Protein AF-A0A8H4KVL3-F1 (afdb_monomer)

Mean predicted aligned error: 13.38 Å

Secondary structure (DSSP, 8-state):
--------GGGS--S-HHHHHHHHHHHHTT-HHHHTTTHHHHHHHHH-S--HHHHSHHHHHHHHHHHHHHHHHHHHHHHHHHH-TT-HHHHHHHHHHHHHHHHHHHHHHHHHHHHHHHHHHS--SS-TTTTHHHHHHHHHHHHHHHHTTT-

Radius of gyration: 23.6 Å; Cα contacts (8 Å, |Δi|>4): 75; chains: 1; bounding box: 50×28×73 Å

Sequence (151 aa):
MSSVKIDCSQWTELNDISQYIQDLDSKTHFDQRILEPCRNEICNAIYGTGNPDISGIGVACGYVLEITLSVVLSLEVILLKRSDKNNQWYHVAKTVLGAFFESAAYFTLSLQLATITVLVRKDYGISTADLGAIEAHISQSVAVVSMIPLL

Structure (mmCIF, N/CA/C/O backbone):
data_AF-A0A8H4KVL3-F1
#
_entry.id   AF-A0A8H4KVL3-F1
#
loop_
_atom_site.group_PDB
_atom_site.id
_atom_site.type_symbol
_atom_site.label_atom_id
_atom_site.label_alt_id
_atom_site.label_comp_id
_atom_site.label_asym_id
_atom_site.label_entity_id
_atom_site.label_seq_id
_atom_site.pdbx_PDB_ins_code
_atom_site.Cartn_x
_atom_site.Cartn_y
_atom_site.Cartn_z
_atom_site.occupancy
_atom_site.B_iso_or_equiv
_atom_site.auth_seq_id
_atom_site.auth_comp_id
_atom_site.auth_asym_id
_atom_site.auth_atom_id
_atom_site.pdbx_PDB_model_num
ATOM 1 N N . MET A 1 1 ? -9.320 -12.500 -40.569 1.00 37.47 1 MET A N 1
ATOM 2 C CA . MET A 1 1 ? -8.461 -11.312 -40.390 1.00 37.47 1 MET A CA 1
ATOM 3 C C . MET A 1 1 ? -7.211 -11.769 -39.673 1.00 37.47 1 MET A C 1
ATOM 5 O O . MET A 1 1 ? -7.308 -12.238 -38.547 1.00 37.47 1 MET A O 1
ATOM 9 N N . SER A 1 2 ? -6.079 -11.767 -40.370 1.00 37.97 2 SER A N 1
ATOM 10 C CA . SER A 1 2 ? -4.798 -12.207 -39.823 1.00 37.97 2 SER A CA 1
ATOM 11 C C . SER A 1 2 ? -4.352 -11.203 -38.765 1.00 37.97 2 SER A C 1
ATOM 13 O O . SER A 1 2 ? -4.100 -10.047 -39.093 1.00 37.97 2 SER A O 1
ATOM 15 N N . SER A 1 3 ? -4.321 -11.624 -37.499 1.00 49.22 3 SER A N 1
ATOM 16 C CA . SER A 1 3 ? -3.700 -10.848 -36.426 1.00 49.22 3 SER A CA 1
ATOM 17 C C . SER A 1 3 ? -2.228 -10.674 -36.788 1.00 49.22 3 SER A C 1
ATOM 19 O O . SER A 1 3 ? -1.488 -11.658 -36.858 1.00 49.22 3 SER A O 1
ATOM 21 N N . VAL A 1 4 ? -1.824 -9.446 -37.111 1.00 57.12 4 VAL A N 1
ATOM 22 C CA . VAL A 1 4 ? -0.409 -9.098 -37.223 1.00 57.12 4 VAL A CA 1
ATOM 23 C C . VAL A 1 4 ? 0.164 -9.317 -35.828 1.00 57.12 4 VAL A C 1
ATOM 25 O O . VAL A 1 4 ? -0.125 -8.552 -34.912 1.00 57.12 4 VAL A O 1
ATOM 28 N N . LYS A 1 5 ? 0.908 -10.412 -35.640 1.00 60.22 5 LYS A N 1
ATOM 29 C CA . LYS A 1 5 ? 1.688 -10.623 -34.420 1.00 60.22 5 LYS A CA 1
ATOM 30 C C . LYS A 1 5 ? 2.793 -9.578 -34.416 1.00 60.22 5 LYS A C 1
ATOM 32 O O . LYS A 1 5 ? 3.805 -9.745 -35.089 1.00 60.22 5 LYS A O 1
ATOM 37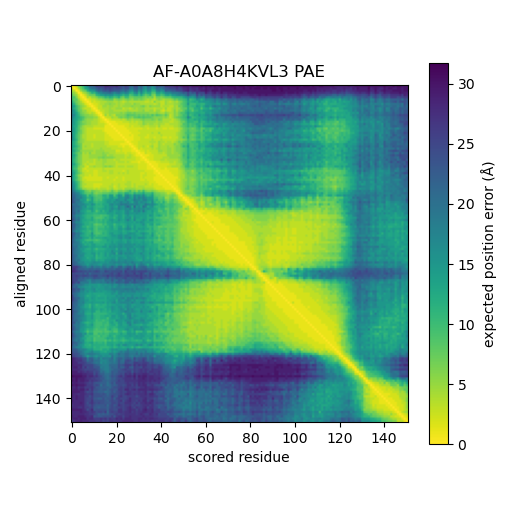 N N . ILE A 1 6 ? 2.544 -8.484 -33.713 1.00 74.44 6 ILE A N 1
ATOM 38 C CA . ILE A 1 6 ? 3.557 -7.482 -33.411 1.00 74.44 6 ILE A CA 1
ATOM 39 C C . ILE A 1 6 ? 4.489 -8.112 -32.376 1.00 74.44 6 ILE A C 1
ATOM 41 O O . ILE A 1 6 ? 4.032 -8.617 -31.351 1.00 74.44 6 ILE A O 1
ATOM 45 N N . ASP A 1 7 ? 5.780 -8.150 -32.688 1.00 80.62 7 ASP A N 1
ATOM 46 C CA . ASP A 1 7 ? 6.806 -8.660 -31.785 1.00 80.62 7 ASP A CA 1
ATOM 47 C C . ASP A 1 7 ? 7.252 -7.543 -30.834 1.00 80.62 7 ASP A C 1
ATOM 49 O O . ASP A 1 7 ? 7.919 -6.591 -31.240 1.00 80.62 7 ASP A O 1
ATOM 53 N N . CYS A 1 8 ? 6.843 -7.658 -29.571 1.00 83.44 8 CYS A N 1
ATOM 54 C CA . CYS A 1 8 ? 7.112 -6.678 -28.521 1.00 83.44 8 CYS A CA 1
ATOM 55 C C . CYS A 1 8 ? 8.393 -6.979 -27.722 1.00 83.44 8 CYS A C 1
ATOM 57 O O . CYS A 1 8 ? 8.728 -6.225 -26.811 1.00 83.44 8 CYS A O 1
ATOM 59 N N . SER A 1 9 ? 9.128 -8.048 -28.061 1.00 82.19 9 SER A N 1
ATOM 60 C CA . SER A 1 9 ? 10.357 -8.459 -27.356 1.00 82.19 9 SER A CA 1
ATOM 61 C C . SER A 1 9 ? 11.467 -7.404 -27.384 1.00 82.19 9 SER A C 1
ATOM 63 O O . SER A 1 9 ? 12.322 -7.370 -26.511 1.00 82.19 9 SER A O 1
ATOM 65 N N . GLN A 1 10 ? 11.431 -6.497 -28.359 1.00 80.00 10 GLN A N 1
ATOM 66 C CA . GLN A 1 10 ? 12.402 -5.410 -28.509 1.00 80.00 10 GLN A CA 1
ATOM 67 C C . GLN A 1 10 ? 12.279 -4.342 -27.410 1.00 80.00 10 GLN A C 1
ATOM 69 O O . GLN A 1 10 ? 13.184 -3.532 -27.243 1.00 80.00 10 GLN A O 1
ATOM 74 N N . TRP A 1 11 ? 11.155 -4.331 -26.690 1.00 81.25 11 TRP A N 1
ATOM 75 C CA . TRP A 1 11 ? 10.782 -3.311 -25.710 1.00 81.25 11 TRP A CA 1
ATOM 76 C C . TRP A 1 11 ? 10.861 -3.819 -24.267 1.00 81.25 11 TRP A C 1
ATOM 78 O O . TRP A 1 11 ? 10.264 -3.229 -23.376 1.00 81.25 11 TRP A O 1
ATOM 88 N N . THR A 1 12 ? 11.537 -4.944 -24.021 1.00 79.00 12 THR A N 1
ATOM 89 C CA . THR A 1 12 ? 11.616 -5.546 -22.679 1.00 79.00 12 THR A CA 1
ATOM 90 C C . THR A 1 12 ? 12.793 -5.043 -21.848 1.00 79.00 12 THR A C 1
ATOM 92 O O . THR A 1 12 ? 12.750 -5.154 -20.625 1.00 79.00 12 THR A O 1
ATOM 95 N N . GLU A 1 13 ? 13.838 -4.502 -22.478 1.00 76.12 13 GLU A N 1
ATOM 96 C CA . GLU A 1 13 ? 15.044 -4.026 -21.794 1.00 76.12 13 GLU A CA 1
ATOM 97 C C . GLU A 1 13 ? 15.136 -2.497 -21.835 1.00 76.12 13 GLU A C 1
ATOM 99 O O . GLU A 1 13 ? 15.137 -1.887 -22.904 1.00 76.12 13 GLU A O 1
ATOM 104 N N . LEU A 1 14 ? 15.240 -1.880 -20.654 1.00 72.56 14 LEU A N 1
ATOM 105 C CA . LEU A 1 14 ? 15.480 -0.448 -20.487 1.00 72.56 14 LEU A CA 1
ATOM 106 C C . LEU A 1 14 ? 16.932 -0.241 -20.031 1.00 72.56 14 LEU A C 1
ATOM 108 O O . LEU A 1 14 ? 17.229 -0.412 -18.851 1.00 72.56 14 LEU A O 1
ATOM 112 N N . ASN A 1 15 ? 17.825 0.115 -20.958 1.00 70.75 15 ASN A N 1
ATOM 113 C CA . ASN A 1 15 ? 19.225 0.432 -20.637 1.00 70.75 15 ASN A CA 1
ATOM 114 C C . ASN A 1 15 ? 19.420 1.934 -20.368 1.00 70.75 15 ASN A C 1
ATOM 116 O O . ASN A 1 15 ? 19.838 2.319 -19.281 1.00 70.75 15 ASN A O 1
ATOM 120 N N . ASP A 1 16 ? 19.080 2.785 -21.339 1.00 78.25 16 ASP A N 1
ATOM 121 C CA . ASP A 1 16 ? 19.098 4.247 -21.218 1.00 78.25 16 ASP A CA 1
ATOM 122 C C . ASP A 1 16 ? 17.731 4.795 -21.636 1.00 78.25 16 ASP A C 1
ATOM 124 O O . ASP A 1 16 ? 17.234 4.475 -22.716 1.00 78.25 16 ASP A O 1
ATOM 128 N N . ILE A 1 17 ? 17.109 5.612 -20.782 1.00 75.38 17 ILE A N 1
ATOM 129 C CA . ILE A 1 17 ? 15.738 6.083 -21.010 1.00 75.38 17 ILE A CA 1
ATOM 130 C C . ILE A 1 17 ? 15.633 7.028 -22.213 1.00 75.38 17 ILE A C 1
ATOM 132 O O . ILE A 1 17 ? 14.630 7.007 -22.924 1.00 75.38 17 ILE A O 1
ATOM 136 N N . SER A 1 18 ? 16.668 7.826 -22.482 1.00 76.25 18 SER A N 1
ATOM 137 C CA . SER A 1 18 ? 16.675 8.773 -23.599 1.00 76.25 18 SER A CA 1
ATOM 138 C C . SER A 1 18 ? 16.794 8.032 -24.926 1.00 76.25 18 SER A C 1
ATOM 140 O O . SER A 1 18 ? 16.050 8.327 -25.861 1.00 76.25 18 SER A O 1
ATOM 142 N N . GLN A 1 19 ? 17.678 7.032 -24.992 1.00 80.69 19 GLN A N 1
ATOM 143 C CA . GLN A 1 19 ? 17.810 6.168 -26.168 1.00 80.69 19 GLN A CA 1
ATOM 144 C C . GLN A 1 19 ? 16.559 5.314 -26.374 1.00 80.69 19 GLN A C 1
ATOM 146 O O . GLN A 1 19 ? 16.057 5.217 -27.488 1.00 80.69 19 GLN A O 1
ATOM 151 N N . TYR A 1 20 ? 15.996 4.771 -25.295 1.00 81.06 20 TYR A N 1
ATOM 152 C CA . TYR A 1 20 ? 14.798 3.944 -25.359 1.00 81.06 20 TYR A CA 1
ATOM 153 C C . TYR A 1 20 ? 13.588 4.704 -25.918 1.00 81.06 20 TYR A C 1
ATOM 155 O O . TYR A 1 20 ? 12.870 4.183 -26.768 1.00 81.06 20 TYR A O 1
ATOM 163 N N . ILE A 1 21 ? 13.368 5.952 -25.489 1.00 83.56 21 ILE A N 1
ATOM 164 C CA . ILE A 1 21 ? 12.271 6.785 -26.006 1.00 83.56 21 ILE A CA 1
ATOM 165 C C . ILE A 1 21 ? 12.513 7.195 -27.466 1.00 83.56 21 ILE A C 1
ATOM 167 O O . ILE A 1 21 ? 11.564 7.206 -28.250 1.00 83.56 21 ILE A O 1
ATOM 171 N N . GLN A 1 22 ? 13.760 7.481 -27.857 1.00 85.00 22 GLN A N 1
ATOM 172 C CA . GLN A 1 22 ? 14.111 7.755 -29.258 1.00 85.00 22 GLN A CA 1
ATOM 173 C C . GLN A 1 22 ? 13.902 6.529 -30.159 1.00 85.00 22 GLN A C 1
ATOM 175 O O . GLN A 1 22 ? 13.372 6.652 -31.265 1.00 85.00 22 GLN A O 1
ATOM 180 N N . ASP A 1 23 ? 14.255 5.337 -29.684 1.00 85.31 23 ASP A N 1
ATOM 181 C CA . ASP A 1 23 ? 14.011 4.084 -30.396 1.00 85.31 23 ASP A CA 1
ATOM 182 C C . ASP A 1 23 ? 12.510 3.801 -30.515 1.00 85.31 23 ASP A C 1
ATOM 184 O O . ASP A 1 23 ? 12.035 3.417 -31.588 1.00 85.31 23 ASP A O 1
ATOM 188 N N . LEU A 1 24 ? 11.743 4.050 -29.448 1.00 85.94 24 LEU A N 1
ATOM 189 C CA . LEU A 1 24 ? 10.288 3.903 -29.449 1.00 85.94 24 LEU A CA 1
ATOM 190 C C . LEU A 1 24 ? 9.636 4.836 -30.478 1.00 85.94 24 LEU A C 1
ATOM 192 O O . LEU A 1 24 ? 8.810 4.380 -31.271 1.00 85.94 24 LEU A O 1
ATOM 196 N N . ASP A 1 25 ? 10.036 6.108 -30.517 1.00 87.25 25 ASP A N 1
ATOM 197 C CA . ASP A 1 25 ? 9.539 7.083 -31.493 1.00 87.25 25 ASP A CA 1
ATOM 198 C C . ASP A 1 25 ? 9.930 6.705 -32.926 1.00 87.25 25 ASP A C 1
ATOM 200 O O . ASP A 1 25 ? 9.085 6.641 -33.816 1.00 87.25 25 ASP A O 1
ATOM 204 N N . SER A 1 26 ? 11.200 6.371 -33.159 1.00 87.50 26 SER A N 1
ATOM 205 C CA . SER A 1 26 ? 11.690 6.065 -34.507 1.00 87.50 26 SER A CA 1
ATOM 206 C C . SER A 1 26 ? 11.049 4.816 -35.120 1.00 87.50 26 SER A C 1
ATOM 208 O O . SER A 1 26 ? 10.872 4.759 -36.337 1.00 87.50 26 SER A O 1
ATOM 210 N N . LYS A 1 27 ? 10.676 3.821 -34.302 1.00 84.81 27 LYS A N 1
ATOM 211 C CA . LYS A 1 27 ? 10.064 2.570 -34.780 1.00 84.81 27 LYS A CA 1
ATOM 212 C C . LYS A 1 27 ? 8.541 2.583 -34.786 1.00 84.81 27 LYS A C 1
ATOM 214 O O . LYS A 1 27 ? 7.940 1.899 -35.612 1.00 84.81 27 LYS A O 1
ATOM 219 N N . THR A 1 28 ? 7.914 3.285 -33.845 1.00 83.56 28 THR A N 1
ATOM 220 C CA . THR A 1 28 ? 6.452 3.241 -33.675 1.00 83.56 28 THR A CA 1
ATOM 221 C C . THR A 1 28 ? 5.765 4.542 -34.066 1.00 83.56 28 THR A C 1
ATOM 223 O O . THR A 1 28 ? 4.555 4.524 -34.277 1.00 83.56 28 THR A O 1
ATOM 226 N N . HIS A 1 29 ? 6.502 5.657 -3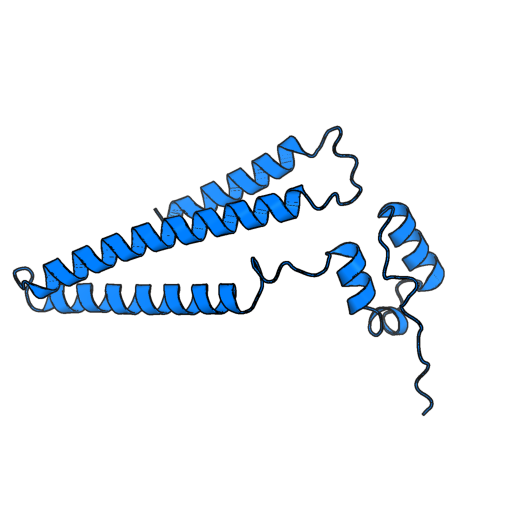4.157 1.00 86.38 29 HIS A N 1
ATOM 227 C CA . HIS A 1 29 ? 5.973 7.022 -34.289 1.00 86.38 29 HIS A CA 1
ATOM 228 C C . HIS A 1 29 ? 4.879 7.348 -33.267 1.00 86.38 29 HIS A C 1
ATOM 230 O O . HIS A 1 29 ? 3.964 8.127 -33.535 1.00 86.38 29 HIS A O 1
ATOM 236 N N . PHE A 1 30 ? 4.932 6.669 -32.120 1.00 84.31 30 PHE A N 1
ATOM 237 C CA . PHE A 1 30 ? 3.881 6.646 -31.117 1.00 84.31 30 PHE A CA 1
ATOM 238 C C . PHE A 1 30 ? 2.472 6.336 -31.671 1.00 84.31 30 PHE A C 1
ATOM 240 O O . PHE A 1 30 ? 1.470 6.794 -31.117 1.00 84.31 30 PHE A O 1
ATOM 247 N N . ASP A 1 31 ? 2.358 5.534 -32.741 1.00 85.88 31 ASP A N 1
ATOM 248 C CA . ASP A 1 31 ? 1.059 5.062 -33.232 1.00 85.88 31 ASP A CA 1
ATOM 249 C C . ASP A 1 31 ? 0.449 4.110 -32.195 1.00 85.88 31 ASP A C 1
ATOM 251 O O . ASP A 1 31 ? 0.986 3.044 -31.870 1.00 85.88 31 ASP A O 1
ATOM 255 N N . GLN A 1 32 ? -0.723 4.494 -31.693 1.00 84.00 32 GLN A N 1
ATOM 256 C CA . GLN A 1 32 ? -1.477 3.746 -30.697 1.00 84.00 32 GLN A CA 1
ATOM 257 C C . GLN A 1 32 ? -1.727 2.290 -31.122 1.00 84.00 32 GLN A C 1
ATOM 259 O O . GLN A 1 32 ? -1.705 1.391 -30.285 1.00 84.00 32 GLN A O 1
ATOM 264 N N . ARG A 1 33 ? -1.884 2.024 -32.424 1.00 83.81 33 ARG A N 1
ATOM 265 C CA . ARG A 1 33 ? -2.132 0.671 -32.951 1.00 83.81 33 ARG A CA 1
ATOM 266 C C . ARG A 1 33 ? -0.954 -0.286 -32.754 1.00 83.81 33 ARG A C 1
ATOM 268 O O . ARG A 1 33 ? -1.158 -1.497 -32.808 1.00 83.81 33 ARG A O 1
ATOM 275 N N . ILE A 1 34 ? 0.252 0.243 -32.536 1.00 79.94 34 ILE A N 1
ATOM 276 C CA . ILE A 1 34 ? 1.481 -0.523 -32.283 1.00 79.94 34 ILE A CA 1
ATOM 277 C C . ILE A 1 34 ? 1.818 -0.520 -30.788 1.00 79.94 34 ILE A C 1
ATOM 279 O O . ILE A 1 34 ? 2.231 -1.544 -30.244 1.00 79.94 34 ILE A O 1
ATOM 283 N N . LEU A 1 35 ? 1.597 0.609 -30.112 1.00 82.81 35 LEU A N 1
ATOM 284 C CA . LEU A 1 35 ? 1.869 0.755 -28.682 1.00 82.81 35 LEU A CA 1
ATOM 285 C C . LEU A 1 35 ? 0.916 -0.058 -27.803 1.00 82.81 35 LEU A C 1
ATOM 287 O O . LEU A 1 35 ? 1.339 -0.620 -26.799 1.00 82.81 35 LEU A O 1
ATOM 291 N N . GLU A 1 36 ? -0.368 -0.115 -28.154 1.00 87.56 36 GLU A N 1
ATOM 292 C CA . GLU A 1 36 ? -1.396 -0.731 -27.311 1.00 87.56 36 GLU A CA 1
ATOM 293 C C . GLU A 1 36 ? -1.201 -2.252 -27.142 1.00 87.56 36 GLU A C 1
ATOM 295 O O . GLU A 1 36 ? -1.277 -2.727 -26.006 1.00 87.56 36 GLU A O 1
ATOM 300 N N . PRO A 1 37 ? -0.830 -3.016 -28.191 1.00 86.88 37 PRO A N 1
ATOM 301 C CA . PRO A 1 37 ? -0.433 -4.419 -28.052 1.00 86.88 37 PRO A CA 1
ATOM 302 C C . PRO A 1 37 ? 0.847 -4.645 -27.234 1.00 86.88 37 PRO A C 1
ATOM 304 O O . PRO A 1 37 ? 0.920 -5.645 -26.529 1.00 86.88 37 PRO A O 1
ATOM 307 N N . CYS A 1 38 ? 1.828 -3.734 -27.302 1.00 85.62 38 CYS A N 1
ATOM 308 C CA . CYS A 1 38 ? 3.119 -3.842 -26.599 1.00 85.62 38 CYS A CA 1
ATOM 309 C C . CYS A 1 38 ? 3.163 -3.096 -25.258 1.00 85.62 38 CYS A C 1
ATOM 311 O O . CYS A 1 38 ? 4.232 -2.890 -24.677 1.00 85.62 38 CYS A O 1
ATOM 313 N N . ARG A 1 39 ? 2.007 -2.638 -24.767 1.00 83.69 39 ARG A N 1
ATOM 314 C CA . ARG A 1 39 ? 1.913 -1.776 -23.588 1.00 83.69 39 ARG A CA 1
ATOM 315 C C . ARG A 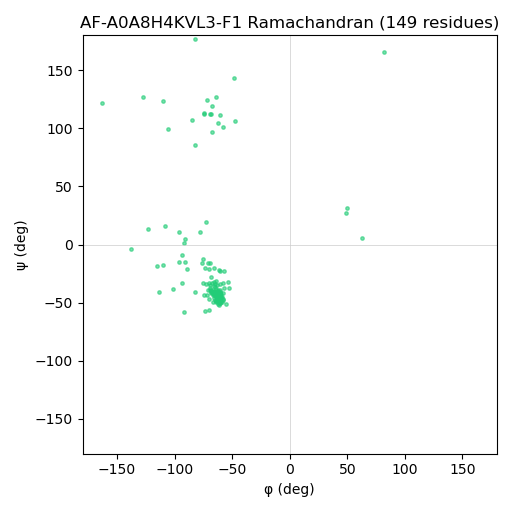1 39 ? 2.535 -2.421 -22.356 1.00 83.69 39 ARG A C 1
ATOM 317 O O . ARG A 1 39 ? 3.195 -1.729 -21.591 1.00 83.69 39 ARG A O 1
ATOM 324 N N . ASN A 1 40 ? 2.314 -3.715 -22.145 1.00 80.56 40 ASN A N 1
ATOM 325 C CA . ASN A 1 40 ? 2.791 -4.394 -20.944 1.00 80.56 40 ASN A CA 1
ATOM 3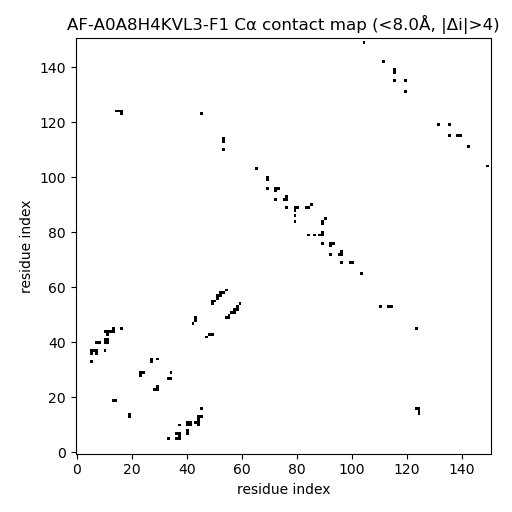26 C C . ASN A 1 40 ? 4.317 -4.469 -20.913 1.00 80.56 40 ASN A C 1
ATOM 328 O O . ASN A 1 40 ? 4.911 -4.186 -19.880 1.00 80.56 40 ASN A O 1
ATOM 332 N N . GLU A 1 41 ? 4.950 -4.800 -22.034 1.00 85.00 41 GLU A N 1
ATOM 333 C CA . GLU A 1 41 ? 6.401 -4.867 -22.189 1.00 85.00 41 GLU A CA 1
ATOM 334 C C . GLU A 1 41 ? 7.019 -3.483 -21.994 1.00 85.00 41 GLU A C 1
ATOM 336 O O . GLU A 1 41 ? 7.886 -3.322 -21.139 1.00 85.00 41 GLU A O 1
ATOM 341 N N . ILE A 1 42 ? 6.484 -2.466 -22.682 1.00 82.00 42 ILE A N 1
ATOM 342 C CA . ILE A 1 42 ? 6.955 -1.080 -22.572 1.00 82.00 42 ILE A CA 1
ATOM 343 C C . ILE A 1 42 ? 6.804 -0.566 -21.135 1.00 82.00 42 ILE A C 1
ATOM 345 O O . ILE A 1 42 ? 7.734 0.014 -20.574 1.00 82.00 42 ILE A O 1
ATOM 349 N N . CYS A 1 43 ? 5.644 -0.786 -20.510 1.00 78.06 43 CYS A N 1
ATOM 350 C CA . CYS A 1 43 ? 5.408 -0.366 -19.134 1.00 78.06 43 CYS A CA 1
ATOM 351 C C . CYS A 1 43 ? 6.284 -1.137 -18.144 1.00 78.06 43 CYS A C 1
ATOM 353 O O . CYS A 1 43 ? 6.779 -0.526 -17.205 1.00 78.06 43 CYS A O 1
ATOM 355 N N . ASN A 1 44 ? 6.510 -2.436 -18.336 1.00 75.69 44 ASN A N 1
ATOM 356 C CA . ASN A 1 44 ? 7.380 -3.218 -17.459 1.00 75.69 44 ASN A CA 1
ATOM 357 C C . ASN A 1 44 ? 8.854 -2.838 -17.627 1.00 75.69 44 ASN A C 1
ATOM 359 O O . ASN A 1 44 ? 9.580 -2.844 -16.640 1.00 75.69 44 ASN A O 1
ATOM 363 N N . ALA A 1 45 ? 9.299 -2.458 -18.824 1.00 76.50 45 ALA A N 1
ATOM 364 C CA . ALA A 1 45 ? 10.646 -1.939 -19.030 1.00 76.50 45 ALA A CA 1
ATOM 365 C C . ALA A 1 45 ? 10.825 -0.581 -18.327 1.00 76.50 45 ALA A C 1
ATOM 367 O O . ALA A 1 45 ? 11.743 -0.414 -17.527 1.00 76.50 45 ALA A O 1
ATOM 368 N N . ILE A 1 46 ? 9.895 0.362 -18.533 1.00 71.56 46 ILE A N 1
ATOM 369 C CA . ILE A 1 46 ? 9.959 1.715 -17.951 1.00 71.56 46 ILE A CA 1
ATOM 370 C C . ILE A 1 46 ? 9.716 1.689 -16.435 1.00 71.56 46 ILE A C 1
ATOM 372 O O . ILE A 1 46 ? 10.541 2.136 -15.639 1.00 71.56 46 ILE A O 1
ATOM 376 N N . TYR A 1 47 ? 8.582 1.144 -16.004 1.00 66.56 47 TYR A N 1
ATOM 377 C CA . TYR A 1 47 ? 8.116 1.179 -14.615 1.00 66.56 47 TYR A CA 1
ATOM 378 C C . TYR A 1 47 ? 8.518 -0.051 -13.804 1.00 66.56 47 TYR A C 1
ATOM 380 O O . TYR A 1 47 ? 8.513 -0.003 -12.575 1.00 66.56 47 TYR A O 1
ATOM 388 N N . GLY A 1 48 ? 9.065 -1.088 -14.440 1.00 64.75 48 GLY A N 1
ATOM 389 C CA . GLY A 1 48 ? 9.444 -2.330 -13.769 1.00 64.75 48 GLY A CA 1
ATOM 390 C C . GLY A 1 48 ? 8.239 -3.242 -13.590 1.00 64.75 48 GLY A C 1
ATOM 391 O O . GLY A 1 48 ? 7.088 -2.816 -13.673 1.00 64.75 48 GLY A O 1
ATOM 392 N N . THR A 1 49 ? 8.498 -4.505 -13.276 1.00 63.31 49 THR A N 1
ATOM 393 C CA . THR A 1 49 ? 7.465 -5.371 -12.711 1.00 63.31 49 THR A CA 1
ATOM 394 C C . THR A 1 49 ? 7.180 -4.866 -11.298 1.00 63.31 49 THR A C 1
ATOM 396 O O . THR A 1 49 ? 8.075 -4.901 -10.451 1.00 63.31 49 THR A O 1
ATOM 399 N N . GLY A 1 50 ? 5.982 -4.325 -11.056 1.00 58.34 50 GLY A N 1
ATOM 400 C CA . GLY A 1 50 ? 5.606 -3.776 -9.750 1.00 58.34 50 GLY A CA 1
ATOM 401 C C . GLY A 1 50 ? 5.929 -4.745 -8.608 1.00 58.34 50 GLY A C 1
ATOM 402 O O . GLY A 1 50 ? 5.813 -5.958 -8.776 1.00 58.34 50 GLY A O 1
ATOM 403 N N . ASN A 1 51 ? 6.362 -4.222 -7.457 1.00 63.53 51 ASN A N 1
ATOM 404 C CA . ASN A 1 51 ? 6.694 -5.068 -6.316 1.00 63.53 51 ASN A CA 1
ATOM 405 C C . ASN A 1 51 ? 5.391 -5.577 -5.665 1.00 63.53 51 ASN A C 1
ATOM 407 O O . ASN A 1 51 ? 4.672 -4.766 -5.071 1.00 63.53 51 ASN A O 1
ATOM 411 N N . PRO A 1 52 ? 5.077 -6.885 -5.736 1.00 61.91 52 PRO A N 1
ATOM 412 C CA . PRO A 1 52 ? 3.851 -7.430 -5.156 1.00 61.91 52 PRO A CA 1
ATOM 413 C C . PRO A 1 52 ? 3.775 -7.237 -3.634 1.00 61.91 52 PRO A C 1
ATOM 415 O O . PRO A 1 52 ? 2.675 -7.198 -3.087 1.00 61.91 52 PRO A O 1
ATOM 418 N N . ASP A 1 53 ? 4.907 -7.040 -2.958 1.00 61.31 53 ASP A N 1
ATOM 419 C CA . ASP A 1 53 ? 4.953 -6.776 -1.519 1.00 61.31 53 ASP A CA 1
ATOM 420 C C . ASP A 1 53 ? 4.538 -5.336 -1.167 1.00 61.31 53 ASP A C 1
ATOM 422 O O . ASP A 1 53 ? 4.228 -5.051 -0.014 1.00 61.31 53 ASP A O 1
ATOM 426 N N . ILE A 1 54 ? 4.513 -4.423 -2.148 1.00 64.50 54 ILE A N 1
ATOM 427 C CA . ILE A 1 54 ? 4.191 -2.997 -1.959 1.00 64.50 54 ILE A CA 1
ATOM 428 C C . ILE A 1 54 ? 2.880 -2.618 -2.652 1.00 64.50 54 ILE A C 1
ATOM 430 O O . ILE A 1 54 ? 2.080 -1.873 -2.097 1.00 64.50 54 ILE A O 1
ATOM 434 N N . SER A 1 55 ? 2.643 -3.123 -3.863 1.00 65.31 55 SER A N 1
ATOM 435 C CA . SER A 1 55 ? 1.463 -2.798 -4.676 1.00 65.31 55 SER A CA 1
ATOM 436 C C . SER A 1 55 ? 0.643 -4.024 -5.078 1.00 65.31 55 SER A C 1
ATOM 438 O O . SER A 1 55 ? -0.221 -3.942 -5.952 1.00 65.31 55 SER A O 1
ATOM 440 N N . GLY A 1 56 ? 0.900 -5.174 -4.454 1.00 69.56 56 GLY A N 1
ATOM 441 C CA . GLY A 1 56 ? 0.156 -6.397 -4.717 1.00 69.56 56 GLY A CA 1
ATOM 442 C C . GLY A 1 56 ? -1.162 -6.495 -3.957 1.00 69.56 56 GLY A C 1
ATOM 443 O O . GLY A 1 56 ? -1.530 -5.667 -3.119 1.00 69.56 56 GLY A O 1
ATOM 444 N N . ILE A 1 57 ? -1.872 -7.586 -4.240 1.00 74.31 57 ILE A N 1
ATOM 445 C CA . ILE A 1 57 ? -3.196 -7.872 -3.680 1.00 74.31 57 ILE A CA 1
ATOM 446 C C . ILE A 1 57 ? -3.195 -7.922 -2.145 1.00 74.31 57 ILE A C 1
ATOM 448 O O . ILE A 1 57 ? -4.168 -7.505 -1.527 1.00 74.31 57 ILE A O 1
ATOM 452 N N . GLY A 1 58 ? -2.097 -8.370 -1.525 1.00 75.50 58 GLY A N 1
ATOM 453 C CA . GLY A 1 58 ? -1.970 -8.434 -0.067 1.00 75.50 58 GLY A CA 1
ATOM 454 C C . GLY A 1 58 ? -2.051 -7.056 0.591 1.00 75.50 58 GLY A C 1
ATOM 455 O O . GLY A 1 58 ? -2.787 -6.885 1.560 1.00 75.50 58 GLY A O 1
ATOM 456 N N . VAL A 1 59 ? -1.374 -6.059 0.017 1.00 77.88 59 VAL A N 1
ATOM 457 C CA . VAL A 1 59 ? -1.411 -4.672 0.504 1.00 77.88 59 VAL A CA 1
ATOM 458 C C . VAL A 1 59 ? -2.792 -4.056 0.285 1.00 77.88 59 VAL A C 1
ATOM 460 O O . VAL A 1 59 ? -3.338 -3.431 1.192 1.00 77.88 59 VAL A O 1
ATOM 463 N N . ALA A 1 60 ? -3.408 -4.297 -0.877 1.00 79.75 60 ALA A N 1
ATOM 464 C CA . ALA A 1 60 ? -4.769 -3.837 -1.158 1.00 79.75 60 ALA A CA 1
ATOM 465 C C . ALA A 1 60 ? -5.793 -4.414 -0.162 1.00 79.75 60 ALA A C 1
ATOM 467 O O . ALA A 1 60 ? -6.615 -3.677 0.384 1.00 79.75 60 ALA A O 1
ATOM 468 N N . CYS A 1 61 ? -5.719 -5.717 0.125 1.00 83.75 61 CYS A N 1
ATOM 469 C CA . CYS A 1 61 ? -6.537 -6.350 1.157 1.00 83.75 61 CYS A CA 1
ATOM 470 C C . CYS A 1 61 ? -6.253 -5.768 2.550 1.00 83.75 61 CYS A C 1
ATOM 472 O O . CYS A 1 61 ? -7.197 -5.549 3.307 1.00 83.75 61 CYS A O 1
ATOM 474 N N . GLY A 1 62 ? -4.986 -5.482 2.867 1.00 83.19 62 GLY A N 1
ATOM 475 C CA . GLY A 1 62 ? -4.577 -4.826 4.110 1.00 83.19 62 GLY A CA 1
ATOM 476 C C . GLY A 1 62 ? -5.282 -3.487 4.319 1.00 83.19 62 GLY A C 1
ATOM 477 O O . GLY A 1 62 ? -5.940 -3.308 5.339 1.00 83.19 62 GLY A O 1
ATOM 478 N N . TYR A 1 63 ? -5.257 -2.602 3.318 1.00 82.75 63 TYR A N 1
ATOM 479 C CA . TYR A 1 63 ? -5.944 -1.308 3.384 1.00 82.75 63 TYR A CA 1
ATOM 480 C C . TYR A 1 63 ? -7.459 -1.432 3.563 1.00 82.75 63 TYR A C 1
ATOM 482 O O . TYR A 1 63 ? -8.057 -0.711 4.360 1.00 82.75 63 TYR A O 1
ATOM 490 N N . VAL A 1 64 ? -8.101 -2.355 2.839 1.00 87.19 64 VAL A N 1
ATOM 491 C CA . VAL A 1 64 ? -9.551 -2.576 2.971 1.00 87.19 64 VAL A CA 1
ATOM 492 C C . VAL A 1 64 ? -9.902 -3.037 4.386 1.00 87.19 64 VAL A C 1
ATOM 494 O O . VAL A 1 64 ? -10.865 -2.539 4.977 1.00 87.19 64 VAL A O 1
ATOM 497 N N . LEU A 1 65 ? -9.122 -3.966 4.944 1.00 87.94 65 LEU A N 1
ATOM 498 C CA . LEU A 1 65 ? -9.316 -4.455 6.308 1.00 87.94 65 LEU A CA 1
ATOM 499 C C . LEU A 1 65 ? -9.059 -3.360 7.342 1.00 87.94 65 LEU A C 1
ATOM 501 O O . LEU A 1 65 ?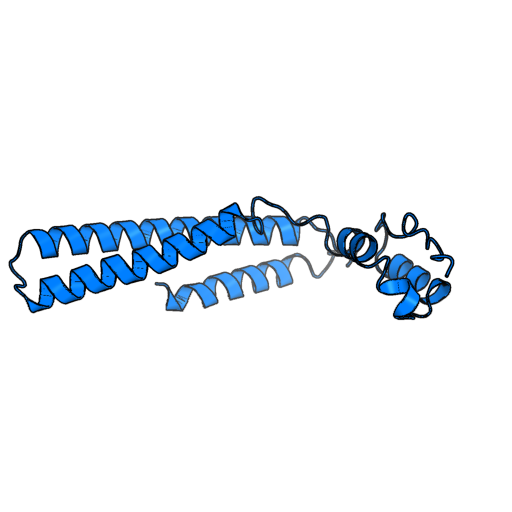 -9.858 -3.208 8.262 1.00 87.94 65 LEU A O 1
ATOM 505 N N . GLU A 1 66 ? -8.000 -2.573 7.170 1.00 87.50 66 GLU A N 1
ATOM 506 C CA . GLU A 1 66 ? -7.657 -1.459 8.053 1.00 87.50 66 GLU A CA 1
ATOM 507 C C . GLU A 1 66 ? -8.791 -0.427 8.117 1.00 87.50 66 GLU A C 1
ATOM 509 O O . GLU A 1 66 ? -9.267 -0.092 9.202 1.00 87.50 66 GLU A O 1
ATOM 514 N N . ILE A 1 67 ? -9.305 0.011 6.964 1.00 88.38 67 ILE A N 1
ATOM 515 C CA . ILE A 1 67 ? -10.425 0.962 6.895 1.00 88.38 67 ILE A CA 1
ATOM 516 C C . ILE A 1 67 ? -11.674 0.369 7.550 1.00 88.38 67 ILE A C 1
ATOM 518 O O . ILE A 1 67 ? -12.337 1.034 8.348 1.00 88.38 67 ILE A O 1
ATOM 522 N N . THR A 1 68 ? -11.994 -0.887 7.233 1.00 90.56 68 THR A N 1
ATOM 523 C CA . THR A 1 68 ? -13.193 -1.550 7.761 1.00 90.56 68 THR A CA 1
ATOM 524 C C . THR A 1 68 ? -13.130 -1.661 9.283 1.00 90.56 68 THR A C 1
ATOM 526 O O . THR A 1 68 ? -14.083 -1.290 9.967 1.00 90.56 68 THR A O 1
ATOM 529 N N . LEU A 1 69 ? -11.997 -2.113 9.827 1.00 90.31 69 LEU A N 1
ATOM 530 C CA . LEU A 1 69 ? -11.788 -2.235 11.270 1.00 90.31 69 LEU A CA 1
ATOM 531 C C . LEU A 1 69 ? -11.781 -0.869 11.961 1.00 90.31 69 LEU A C 1
ATOM 533 O O . LEU A 1 69 ? -12.405 -0.728 13.010 1.00 90.31 69 LEU A O 1
ATOM 537 N N . SER A 1 70 ? -11.161 0.145 11.353 1.00 90.06 70 SER A N 1
ATOM 538 C CA . SER A 1 70 ? -11.159 1.518 11.867 1.00 90.06 70 SER A CA 1
ATOM 539 C C . SER A 1 70 ? -12.580 2.068 12.020 1.00 90.06 70 SER A C 1
ATOM 541 O O . SER A 1 70 ? -12.945 2.584 13.082 1.00 90.06 70 SER A O 1
ATOM 543 N N . VAL A 1 71 ? -13.421 1.894 10.994 1.00 92.56 71 VAL A N 1
ATOM 544 C CA . VAL A 1 71 ? -14.825 2.330 11.014 1.00 92.56 71 VAL A CA 1
ATOM 545 C C . VAL A 1 71 ? -15.624 1.560 12.063 1.00 92.56 71 VAL A C 1
ATOM 547 O O . VAL A 1 71 ? -16.329 2.180 12.860 1.00 92.56 71 VAL A O 1
ATOM 550 N N . VAL A 1 72 ? -15.506 0.230 12.097 1.00 93.19 72 VAL A N 1
ATOM 551 C CA . VAL A 1 72 ? -16.256 -0.618 13.036 1.00 93.19 72 VAL A CA 1
ATOM 552 C C . VAL A 1 72 ? -15.888 -0.298 14.485 1.00 93.19 72 VAL A C 1
ATOM 554 O O . VAL A 1 72 ? -16.778 0.004 15.277 1.00 93.19 72 VAL A O 1
ATOM 557 N N . LEU A 1 73 ? -14.597 -0.271 14.827 1.00 91.44 73 LEU A N 1
ATOM 558 C CA . LEU A 1 73 ? -14.141 0.011 16.192 1.00 91.44 73 LEU A CA 1
ATOM 559 C C . LEU A 1 73 ? -14.502 1.437 16.630 1.00 91.44 73 LEU A C 1
ATOM 561 O O . LEU A 1 73 ? -14.921 1.659 17.769 1.00 91.44 73 LEU A O 1
ATOM 565 N N . SER A 1 74 ? -14.403 2.414 15.724 1.00 91.94 74 SER A N 1
ATOM 566 C CA . SER A 1 74 ? -14.822 3.791 16.009 1.00 91.94 74 SER A CA 1
ATOM 567 C C . SER A 1 74 ? -16.323 3.877 16.291 1.00 91.94 74 SER A C 1
ATOM 569 O O . SER A 1 74 ? -16.737 4.525 17.256 1.00 91.94 74 SER A O 1
ATOM 571 N N . LEU A 1 75 ? -17.149 3.198 15.487 1.00 92.69 75 LEU A N 1
ATOM 572 C CA . LEU A 1 75 ? -18.595 3.128 15.695 1.00 92.69 75 LEU A CA 1
ATOM 573 C C . LEU A 1 75 ? -18.943 2.444 17.018 1.00 92.69 75 LEU A C 1
ATOM 575 O O . LEU A 1 75 ? -19.774 2.968 17.760 1.00 92.69 75 LEU A O 1
ATOM 579 N N . GLU A 1 76 ? -18.291 1.331 17.351 1.00 90.88 76 GLU A N 1
ATOM 580 C CA . GLU A 1 76 ? -18.486 0.639 18.628 1.00 90.88 76 GLU A CA 1
ATOM 581 C C . GLU A 1 76 ? -18.191 1.556 19.817 1.00 90.88 76 GLU A C 1
ATOM 583 O O . GLU A 1 76 ? -19.018 1.682 20.723 1.00 90.88 76 GLU A O 1
ATOM 588 N N . VAL A 1 77 ? -17.066 2.277 19.795 1.00 91.31 77 VAL A N 1
ATOM 589 C CA . VAL A 1 77 ? -16.721 3.236 20.853 1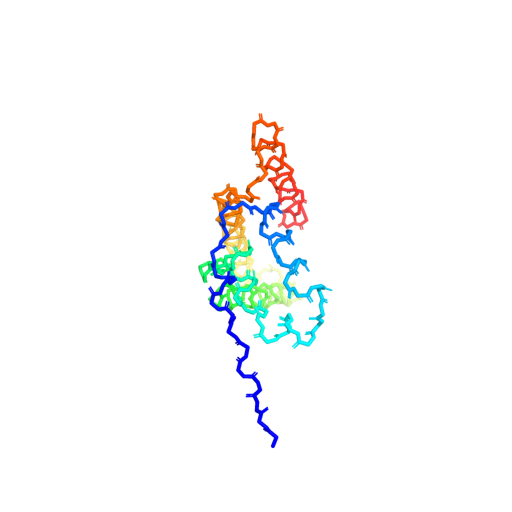.00 91.31 77 VAL A CA 1
ATOM 590 C C . VAL A 1 77 ? -17.759 4.358 20.949 1.00 91.31 77 VAL A C 1
ATOM 592 O O . VAL A 1 77 ? -18.150 4.731 22.058 1.00 91.31 77 VAL A O 1
ATOM 595 N N . ILE A 1 78 ? -18.244 4.889 19.821 1.00 91.62 78 ILE A N 1
ATOM 596 C CA . ILE A 1 78 ? -19.276 5.939 19.796 1.00 91.62 78 ILE A CA 1
ATOM 597 C C . ILE A 1 78 ? -20.600 5.429 20.385 1.00 91.62 78 ILE A C 1
ATOM 599 O O . ILE A 1 78 ? -21.214 6.122 21.203 1.00 91.62 78 ILE A O 1
ATOM 603 N N . LEU A 1 79 ? -21.033 4.225 20.003 1.00 91.44 79 LEU A N 1
ATOM 604 C CA . LEU A 1 79 ? -22.271 3.611 20.489 1.00 91.44 79 LEU A CA 1
ATOM 605 C C . LEU A 1 79 ? -22.192 3.303 21.988 1.00 91.44 79 LEU A C 1
ATOM 607 O O . LEU A 1 79 ? -23.099 3.669 22.739 1.00 91.44 79 LEU A O 1
ATOM 611 N N . LEU A 1 80 ? -21.083 2.718 22.446 1.00 90.19 80 LEU A N 1
ATOM 612 C CA . LEU A 1 80 ? -20.860 2.410 23.860 1.00 90.19 80 LEU A CA 1
ATOM 613 C C . LEU A 1 80 ? -20.790 3.682 24.711 1.00 90.19 80 LEU A C 1
ATOM 615 O O . LEU A 1 80 ? -21.431 3.754 25.758 1.00 90.19 80 LEU A O 1
ATOM 619 N N . LYS A 1 81 ? -20.107 4.726 24.221 1.00 89.19 81 LYS A N 1
ATOM 620 C CA . LYS A 1 81 ? -20.046 6.044 24.876 1.00 89.19 81 LYS A CA 1
ATOM 621 C C . LYS A 1 81 ? -21.423 6.692 25.020 1.00 89.19 81 LYS A C 1
ATOM 623 O O . LYS A 1 81 ? -21.643 7.433 25.978 1.00 89.19 81 LYS A O 1
ATOM 628 N N . ARG A 1 82 ? -22.321 6.471 24.051 1.00 88.56 82 ARG A N 1
ATOM 629 C CA . ARG A 1 82 ? -23.692 7.001 24.070 1.00 88.56 82 ARG A CA 1
ATOM 630 C C . ARG A 1 82 ? -24.587 6.241 25.047 1.00 88.56 82 ARG A C 1
ATOM 632 O O . ARG A 1 82 ? -25.476 6.859 25.621 1.00 88.56 82 ARG A O 1
ATOM 639 N N . SER A 1 83 ? -24.352 4.941 25.222 1.00 85.50 83 SER A N 1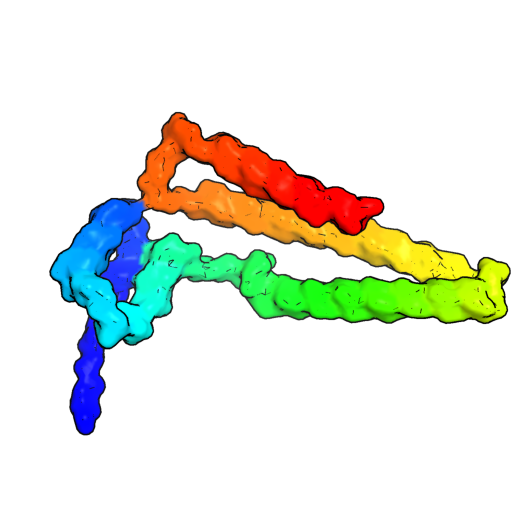
ATOM 640 C CA . SER A 1 83 ? -25.111 4.104 26.151 1.00 85.50 83 SER A CA 1
ATOM 641 C C . SER A 1 83 ? -24.737 4.386 27.604 1.00 85.50 83 SER A C 1
ATOM 643 O O . SER A 1 83 ? -25.608 4.724 28.397 1.00 85.50 83 SER A O 1
ATOM 645 N N . ASP A 1 84 ? -23.457 4.253 27.958 1.00 83.75 84 ASP A N 1
ATOM 646 C CA . ASP A 1 84 ? -22.960 4.537 29.305 1.00 83.75 84 ASP A CA 1
ATOM 647 C C . ASP A 1 84 ? -21.433 4.699 29.281 1.00 83.75 84 ASP A C 1
ATOM 649 O O . ASP A 1 84 ? -20.694 3.794 28.889 1.00 83.75 84 ASP A O 1
ATOM 653 N N . LYS A 1 85 ? -20.945 5.862 29.725 1.00 73.88 85 LYS A N 1
ATOM 654 C CA . LYS A 1 85 ? -19.507 6.169 29.774 1.00 73.88 85 LYS A CA 1
ATOM 655 C C . LYS A 1 85 ? -18.756 5.373 30.842 1.00 73.88 85 LYS A C 1
ATOM 657 O O . LYS A 1 85 ? -17.544 5.243 30.710 1.00 73.88 85 LYS A O 1
ATOM 662 N N . ASN A 1 86 ? -19.447 4.854 31.858 1.00 79.56 86 ASN A N 1
ATOM 663 C CA . ASN A 1 86 ? -18.857 4.002 32.893 1.00 79.56 86 ASN A CA 1
ATOM 664 C C . ASN A 1 86 ? -18.924 2.509 32.541 1.00 79.56 86 ASN A C 1
ATOM 666 O O . ASN A 1 86 ? -18.527 1.665 33.346 1.00 79.56 86 ASN A O 1
ATOM 670 N N . ASN A 1 87 ? -19.400 2.162 31.342 1.00 81.75 87 ASN A N 1
ATOM 671 C CA . ASN A 1 87 ? -19.419 0.783 30.887 1.00 81.75 87 ASN A CA 1
ATOM 672 C C . ASN A 1 87 ? -17.985 0.247 30.742 1.00 81.75 87 ASN A C 1
ATOM 674 O O . ASN A 1 87 ? -17.161 0.812 30.020 1.00 81.75 87 ASN A O 1
ATOM 678 N N . GLN A 1 88 ? -17.699 -0.894 31.371 1.00 89.56 88 GLN A N 1
ATOM 679 C CA . GLN A 1 88 ? -16.427 -1.603 31.226 1.00 89.56 88 GLN A CA 1
ATOM 680 C C . GLN A 1 88 ? -16.081 -1.858 29.748 1.00 89.56 88 GLN A C 1
ATOM 682 O O . GLN A 1 88 ? -14.926 -1.710 29.349 1.00 89.56 88 GLN A O 1
ATOM 687 N N . TRP A 1 89 ? -17.082 -2.156 28.912 1.00 87.19 89 TRP A N 1
ATOM 688 C CA . TRP A 1 89 ? -16.892 -2.371 27.476 1.00 87.19 89 TRP A CA 1
ATOM 689 C C . TRP A 1 89 ? -16.443 -1.119 26.724 1.00 87.19 89 TRP A C 1
ATOM 691 O O . TRP A 1 89 ? -15.664 -1.235 25.785 1.00 87.19 89 TRP A O 1
ATOM 701 N N . TYR A 1 90 ? -16.868 0.077 27.146 1.00 89.88 90 TYR A N 1
ATOM 702 C CA . TYR A 1 90 ? -16.389 1.327 26.549 1.00 89.88 90 TYR A CA 1
ATOM 703 C C . TYR A 1 90 ? -14.883 1.500 26.777 1.00 89.88 90 TYR A C 1
ATOM 705 O O . TYR A 1 90 ? -14.157 1.862 25.852 1.00 89.88 90 TYR A O 1
ATOM 713 N N . HIS A 1 91 ? -14.400 1.198 27.986 1.00 88.50 91 HIS A N 1
ATOM 714 C CA . HIS A 1 91 ? -12.971 1.256 28.291 1.00 88.50 91 HIS A CA 1
ATOM 715 C C . HIS A 1 91 ? -12.173 0.241 27.470 1.00 88.50 91 HIS A C 1
ATOM 717 O O . HIS A 1 91 ? -11.156 0.611 26.889 1.00 88.50 91 HIS A O 1
ATOM 723 N N . VAL A 1 92 ? -12.664 -0.998 27.358 1.00 91.19 92 VAL A N 1
ATOM 724 C CA . VAL A 1 92 ? -12.030 -2.039 26.535 1.00 91.19 92 VAL A CA 1
ATOM 725 C C . VAL A 1 92 ? -11.983 -1.621 25.065 1.00 91.19 92 VAL A C 1
ATOM 727 O O . VAL A 1 92 ? -10.903 -1.594 24.482 1.00 91.19 92 VAL A O 1
ATOM 730 N N . ALA A 1 93 ? -13.115 -1.223 24.480 1.00 90.00 93 ALA A N 1
ATOM 731 C CA . ALA A 1 93 ? -13.190 -0.812 23.078 1.00 90.00 93 ALA A CA 1
ATOM 732 C C . ALA A 1 93 ? -12.295 0.402 22.784 1.00 90.00 93 ALA A C 1
ATOM 734 O O . ALA A 1 93 ? -11.618 0.443 21.761 1.00 90.00 93 ALA A O 1
ATOM 735 N N . LYS A 1 94 ? -12.220 1.369 23.708 1.00 90.94 94 LYS A N 1
ATOM 736 C CA . LYS A 1 94 ? -11.334 2.532 23.577 1.00 90.94 94 LYS A CA 1
ATOM 737 C C . LYS A 1 94 ? -9.854 2.136 23.593 1.00 90.94 94 LYS A C 1
ATOM 739 O O . LYS A 1 94 ? -9.082 2.677 22.806 1.00 90.94 94 LYS A O 1
ATOM 744 N N . THR A 1 95 ? -9.455 1.212 24.467 1.00 92.94 95 THR A N 1
ATOM 745 C CA . THR A 1 95 ? -8.076 0.702 24.508 1.00 92.94 95 THR A CA 1
ATOM 746 C C . THR A 1 95 ? -7.734 -0.084 23.244 1.00 92.94 95 THR A C 1
ATOM 748 O O . THR A 1 95 ? -6.663 0.120 22.679 1.00 92.94 95 THR A O 1
ATOM 751 N N . VAL A 1 96 ? -8.653 -0.929 22.763 1.00 91.25 96 VAL A N 1
ATOM 752 C CA . VAL A 1 96 ? -8.488 -1.677 21.505 1.00 91.25 96 VAL A CA 1
ATOM 753 C C . VAL A 1 96 ? -8.338 -0.726 20.320 1.00 91.25 96 VAL A C 1
ATOM 755 O O . VAL A 1 96 ? -7.423 -0.898 19.522 1.00 91.25 96 VAL A O 1
ATOM 758 N N . LEU A 1 97 ? -9.178 0.309 20.235 1.00 92.06 97 LEU A N 1
ATOM 759 C CA . LEU A 1 97 ? -9.087 1.329 19.192 1.00 92.06 97 LEU A CA 1
ATOM 760 C C . LEU A 1 97 ? -7.730 2.051 19.223 1.00 92.06 97 LEU A C 1
ATOM 762 O O . LEU A 1 97 ? -7.125 2.249 18.175 1.00 92.06 97 LEU A O 1
ATOM 766 N N . GLY A 1 98 ? -7.226 2.397 20.413 1.00 89.44 98 GLY A N 1
ATOM 767 C CA . GLY A 1 98 ? -5.902 3.008 20.569 1.00 89.44 98 GLY A CA 1
ATOM 768 C C . GLY A 1 98 ? -4.769 2.112 20.061 1.00 89.44 98 GLY A C 1
ATOM 769 O O . GLY A 1 98 ? -3.976 2.541 19.228 1.00 89.44 98 GLY A O 1
ATOM 770 N N . ALA A 1 99 ? -4.740 0.847 20.489 1.00 91.69 99 ALA A N 1
ATOM 771 C CA . ALA A 1 99 ? -3.733 -0.119 20.038 1.00 91.69 99 ALA A CA 1
ATOM 772 C C . ALA A 1 99 ? -3.823 -0.405 18.526 1.00 91.69 99 ALA A C 1
ATOM 774 O O . ALA A 1 99 ? -2.804 -0.602 17.858 1.00 91.69 99 ALA A O 1
ATOM 775 N N . PHE A 1 100 ? -5.040 -0.410 17.975 1.00 90.69 100 PHE A N 1
ATOM 776 C CA . PHE A 1 100 ? -5.270 -0.546 16.542 1.00 90.69 100 PHE A CA 1
ATOM 777 C C . PHE A 1 100 ? -4.667 0.630 15.765 1.00 90.69 100 PHE A C 1
ATOM 779 O O . PHE A 1 100 ? -3.929 0.395 14.812 1.00 90.69 100 PHE A O 1
ATOM 786 N N . PHE A 1 101 ? -4.909 1.874 16.192 1.00 87.75 101 PHE A N 1
ATOM 787 C CA . PHE A 1 101 ? -4.333 3.054 15.539 1.00 87.75 101 PHE A CA 1
ATOM 788 C C . PHE A 1 101 ? -2.805 3.084 15.611 1.00 87.75 101 PHE A C 1
ATOM 790 O O . PHE A 1 101 ? -2.162 3.386 14.609 1.00 87.75 101 PHE A O 1
ATOM 797 N N . GLU A 1 102 ? -2.209 2.717 16.749 1.00 85.56 102 GLU A N 1
ATOM 798 C CA . GLU A 1 102 ? -0.749 2.593 16.847 1.00 85.56 102 GLU A CA 1
ATOM 799 C C . GLU A 1 102 ? -0.212 1.560 15.846 1.00 85.56 102 GLU A C 1
ATOM 801 O O . GLU A 1 102 ? 0.744 1.826 15.119 1.00 85.56 102 GLU A O 1
ATOM 806 N N . SER A 1 103 ? -0.867 0.401 15.745 1.00 85.12 103 SER A N 1
ATOM 807 C CA . SER A 1 103 ? -0.487 -0.656 14.801 1.00 85.12 103 SER A CA 1
ATOM 808 C C . SER A 1 103 ? -0.643 -0.217 13.339 1.00 85.12 103 SER A C 1
ATOM 810 O O . SER A 1 103 ? 0.234 -0.483 12.517 1.00 85.12 103 SER A O 1
ATOM 812 N N . ALA A 1 104 ? -1.730 0.488 13.020 1.00 85.31 104 ALA A N 1
ATOM 813 C CA . ALA A 1 104 ? -2.000 1.051 11.698 1.00 85.31 104 ALA A CA 1
ATOM 814 C C . ALA A 1 104 ? -0.948 2.096 11.292 1.00 85.31 104 ALA A C 1
ATOM 816 O O . ALA A 1 104 ? -0.455 2.088 10.160 1.00 85.31 104 ALA A O 1
ATOM 817 N N . ALA A 1 105 ? -0.520 2.940 12.236 1.00 83.06 105 ALA A N 1
ATOM 818 C CA . ALA A 1 105 ? 0.558 3.894 12.014 1.00 83.06 105 ALA A CA 1
ATOM 819 C C . ALA A 1 105 ? 1.886 3.182 11.701 1.00 83.06 105 ALA A C 1
ATOM 821 O O . ALA A 1 105 ? 2.547 3.524 10.717 1.00 83.06 105 ALA A O 1
ATOM 822 N N . TYR A 1 106 ? 2.255 2.149 12.470 1.00 82.44 106 TYR A N 1
ATOM 823 C CA . TYR A 1 106 ? 3.452 1.343 12.190 1.00 82.44 106 TYR A CA 1
ATOM 824 C C . TYR A 1 106 ? 3.395 0.655 10.823 1.00 82.44 106 TYR A C 1
ATOM 826 O O . TYR A 1 106 ? 4.390 0.653 10.090 1.00 82.44 106 TYR A O 1
ATOM 834 N N . PHE A 1 107 ? 2.243 0.087 10.466 1.00 81.00 107 PHE A N 1
ATOM 835 C CA . PHE A 1 107 ? 2.032 -0.543 9.166 1.00 81.00 107 PHE A CA 1
ATOM 836 C C . PHE A 1 107 ? 2.211 0.464 8.021 1.00 81.00 107 PHE A C 1
ATOM 838 O O . PHE A 1 107 ? 3.013 0.233 7.112 1.00 81.00 107 PHE A O 1
ATOM 845 N N . THR A 1 108 ? 1.553 1.621 8.114 1.00 80.50 108 THR A N 1
ATOM 846 C CA . THR A 1 108 ? 1.613 2.671 7.089 1.00 80.50 108 THR A CA 1
ATOM 847 C C . THR A 1 108 ? 3.027 3.231 6.926 1.00 80.50 108 THR A C 1
ATOM 849 O O . THR A 1 108 ? 3.510 3.363 5.801 1.00 80.50 108 THR A O 1
ATOM 852 N N . LEU A 1 109 ? 3.733 3.500 8.031 1.00 79.50 109 LEU A N 1
ATOM 853 C CA . LEU A 1 109 ? 5.129 3.953 7.996 1.00 79.50 109 LEU A CA 1
ATOM 854 C C . LEU A 1 109 ? 6.047 2.927 7.324 1.00 79.50 109 LEU A C 1
ATOM 856 O O . LEU A 1 109 ? 6.880 3.289 6.493 1.00 79.50 109 LEU A O 1
ATOM 860 N N . SER A 1 110 ? 5.879 1.644 7.649 1.00 78.50 110 SER A N 1
ATOM 861 C CA . SER A 1 110 ? 6.687 0.568 7.067 1.00 78.50 110 SER A CA 1
ATOM 862 C C . SER A 1 110 ? 6.476 0.466 5.555 1.00 78.50 110 SER A C 1
ATOM 864 O O . SER A 1 110 ? 7.440 0.358 4.797 1.00 78.50 110 SER A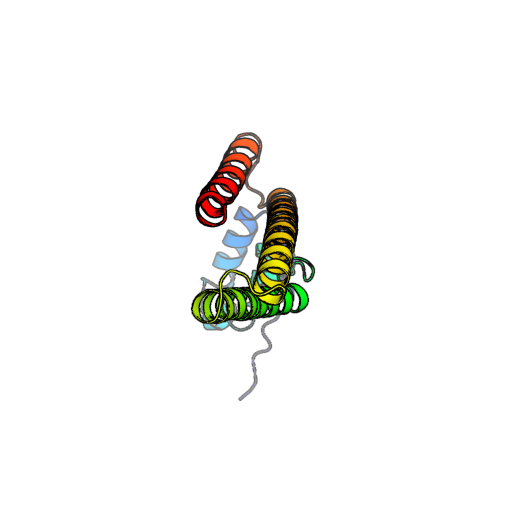 O 1
ATOM 866 N N . LEU A 1 111 ? 5.224 0.564 5.102 1.00 76.31 111 LEU A N 1
ATOM 867 C CA . LEU A 1 111 ? 4.879 0.509 3.685 1.00 76.31 111 LEU A CA 1
ATOM 868 C C . LEU A 1 111 ? 5.387 1.738 2.916 1.00 76.31 111 LEU A C 1
ATOM 870 O O . LEU A 1 111 ? 5.897 1.601 1.802 1.00 76.31 111 LEU A O 1
ATOM 874 N N . GLN A 1 112 ? 5.318 2.931 3.511 1.00 75.88 112 GLN A N 1
ATOM 875 C CA . GLN A 1 112 ? 5.897 4.141 2.922 1.00 75.88 112 GLN A CA 1
ATOM 876 C C . GLN A 1 112 ? 7.416 4.017 2.761 1.00 75.88 112 GLN A C 1
ATOM 878 O O . GLN A 1 112 ? 7.938 4.292 1.681 1.00 75.88 112 GLN A O 1
ATOM 883 N N . LEU A 1 113 ? 8.127 3.545 3.790 1.00 73.31 113 LEU A N 1
ATOM 884 C CA . LEU A 1 113 ? 9.575 3.321 3.719 1.00 73.31 113 LEU A CA 1
ATOM 885 C C . LEU A 1 113 ? 9.944 2.279 2.656 1.00 73.31 113 LEU A C 1
ATOM 887 O O . LEU A 1 113 ? 10.896 2.486 1.897 1.00 73.31 113 LEU A O 1
ATOM 891 N N . ALA A 1 114 ? 9.179 1.190 2.557 1.00 70.19 114 ALA A N 1
ATOM 892 C CA . ALA A 1 114 ? 9.360 0.185 1.513 1.00 70.19 114 ALA A CA 1
ATOM 893 C C . ALA A 1 114 ? 9.154 0.786 0.111 1.00 70.19 114 ALA A C 1
ATOM 895 O O . ALA A 1 114 ? 9.972 0.566 -0.783 1.00 70.19 114 ALA A O 1
ATOM 896 N N . THR A 1 115 ? 8.113 1.606 -0.060 1.00 70.50 115 THR A N 1
ATOM 897 C CA . THR A 1 115 ? 7.798 2.290 -1.325 1.00 70.50 115 THR A CA 1
ATOM 898 C C . THR A 1 115 ? 8.911 3.248 -1.736 1.00 70.50 115 THR A C 1
ATOM 900 O O . THR A 1 115 ? 9.401 3.162 -2.859 1.00 70.50 115 THR A O 1
ATOM 903 N N . ILE A 1 116 ? 9.369 4.109 -0.821 1.00 68.25 116 ILE A N 1
ATOM 904 C CA . ILE A 1 116 ? 10.480 5.039 -1.069 1.00 68.25 116 ILE A CA 1
ATOM 905 C C . ILE A 1 116 ? 11.742 4.260 -1.441 1.00 68.25 116 ILE A C 1
ATOM 907 O O . ILE A 1 116 ? 12.400 4.595 -2.418 1.00 68.25 116 ILE A O 1
ATOM 911 N N . THR A 1 117 ? 12.060 3.184 -0.719 1.00 66.62 117 THR A N 1
ATOM 912 C CA . THR A 1 117 ? 13.251 2.369 -1.003 1.00 66.62 117 THR A CA 1
ATOM 913 C C . THR A 1 117 ? 13.207 1.762 -2.405 1.00 66.62 117 THR A C 1
ATOM 915 O O . THR A 1 117 ? 14.225 1.739 -3.095 1.00 66.62 117 THR A O 1
ATOM 918 N N . VAL A 1 118 ? 12.041 1.284 -2.850 1.00 63.53 118 VAL A N 1
ATOM 919 C CA . VAL A 1 118 ? 11.876 0.739 -4.204 1.00 63.53 118 VAL A CA 1
ATOM 920 C C . VAL A 1 118 ? 11.935 1.831 -5.270 1.00 63.53 118 VAL A C 1
ATOM 922 O O . VAL A 1 118 ? 12.560 1.613 -6.304 1.00 63.53 118 VAL A O 1
ATOM 925 N N . LEU A 1 119 ? 11.357 3.006 -5.015 1.00 63.16 119 LEU A N 1
ATOM 926 C CA . LEU A 1 119 ? 11.429 4.141 -5.939 1.00 63.16 119 LEU A CA 1
ATOM 927 C C . LEU A 1 119 ? 12.854 4.690 -6.075 1.00 63.16 119 LEU A C 1
ATOM 929 O O . LEU A 1 119 ? 13.284 4.962 -7.187 1.00 63.16 119 LEU A O 1
ATOM 933 N N . VAL A 1 120 ? 13.601 4.793 -4.972 1.00 61.41 120 VAL A N 1
ATOM 934 C CA . VAL A 1 120 ? 14.990 5.286 -4.958 1.00 61.41 120 VAL A CA 1
ATOM 935 C C . VAL A 1 120 ? 15.964 4.268 -5.561 1.00 61.41 120 VAL A C 1
ATOM 937 O O . VAL A 1 120 ? 16.933 4.663 -6.195 1.00 61.41 120 VAL A O 1
ATOM 940 N N . ARG A 1 121 ? 15.729 2.957 -5.396 1.00 53.56 121 ARG A N 1
ATOM 941 C CA . ARG A 1 121 ? 16.563 1.916 -6.033 1.00 53.56 121 ARG A CA 1
ATOM 942 C C . ARG A 1 121 ? 16.324 1.771 -7.531 1.00 53.56 121 ARG A C 1
ATOM 944 O O . ARG A 1 121 ? 17.153 1.176 -8.214 1.00 53.56 121 ARG A O 1
ATOM 951 N N . LYS A 1 122 ? 15.186 2.238 -8.035 1.00 53.53 122 LYS A N 1
ATOM 952 C CA . LYS A 1 122 ? 14.892 2.211 -9.460 1.00 53.53 122 LYS A CA 1
ATOM 953 C C . LYS A 1 122 ? 15.564 3.425 -10.102 1.00 53.53 122 LYS A C 1
ATOM 955 O O . LYS A 1 122 ? 14.947 4.474 -10.245 1.00 53.53 122 LYS A O 1
ATOM 960 N N . ASP A 1 123 ? 16.838 3.279 -10.458 1.00 47.28 123 ASP A N 1
ATOM 961 C CA . ASP A 1 123 ? 17.576 4.277 -11.237 1.00 47.28 123 ASP A CA 1
ATOM 962 C C . ASP A 1 123 ? 16.852 4.507 -12.574 1.00 47.28 123 ASP A C 1
ATOM 964 O O . ASP A 1 123 ? 16.967 3.721 -13.511 1.00 47.28 123 ASP A O 1
ATOM 968 N N . TYR A 1 124 ? 16.084 5.592 -12.683 1.00 49.5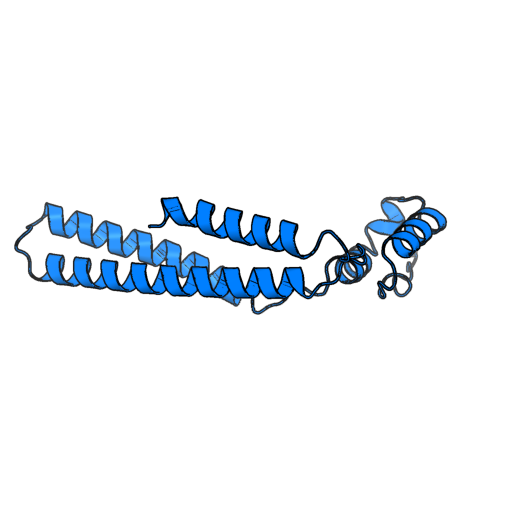9 124 TYR A N 1
ATOM 969 C CA . TYR A 1 124 ? 15.374 5.985 -13.908 1.00 49.59 124 TYR A CA 1
ATOM 970 C C . TYR A 1 124 ? 16.310 6.525 -15.012 1.00 49.59 124 TYR A C 1
ATOM 972 O O . TYR A 1 124 ? 15.863 7.243 -15.903 1.00 49.59 124 TYR A O 1
ATOM 980 N N . GLY A 1 125 ? 17.618 6.245 -14.961 1.00 42.50 125 GLY A N 1
ATOM 981 C CA . GLY A 1 125 ? 18.595 6.763 -15.929 1.00 42.50 125 GLY A CA 1
ATOM 982 C C . GLY A 1 125 ? 18.733 8.295 -15.939 1.00 42.50 125 GLY A C 1
ATOM 983 O O . GLY A 1 125 ? 19.464 8.844 -16.758 1.00 42.50 125 GLY A O 1
ATOM 984 N N . ILE A 1 126 ? 18.065 9.004 -15.025 1.00 40.72 126 ILE A N 1
ATOM 985 C CA . ILE A 1 126 ? 18.351 10.404 -14.725 1.00 40.72 126 ILE A CA 1
ATOM 986 C C . ILE A 1 126 ? 19.638 10.383 -13.915 1.00 40.72 126 ILE A C 1
ATOM 988 O O . ILE A 1 126 ? 19.649 9.849 -12.811 1.00 40.72 126 ILE A O 1
ATOM 992 N N . SER A 1 127 ? 20.729 10.914 -14.472 1.00 36.56 127 SER A N 1
ATOM 993 C CA . SER A 1 127 ? 21.994 11.074 -13.753 1.00 36.56 127 SER A CA 1
ATOM 994 C C . SER A 1 127 ? 21.731 11.707 -12.382 1.00 36.56 127 SER A C 1
ATOM 996 O O . SER A 1 127 ? 21.422 12.893 -12.265 1.00 36.56 127 SER A O 1
ATOM 998 N N . THR A 1 128 ? 21.829 10.890 -11.334 1.00 38.69 128 THR A N 1
ATOM 999 C CA . THR A 1 128 ? 21.557 11.240 -9.934 1.00 38.69 128 THR A CA 1
ATOM 1000 C C . THR A 1 128 ? 22.695 12.031 -9.297 1.00 38.69 128 THR A C 1
ATOM 1002 O O . THR A 1 128 ? 22.663 12.272 -8.092 1.00 38.69 128 THR A O 1
ATOM 1005 N N . ALA A 1 129 ? 23.663 12.497 -10.096 1.00 43.22 129 ALA A N 1
ATOM 1006 C CA . ALA A 1 129 ? 24.762 13.333 -9.631 1.00 43.22 129 ALA A CA 1
ATOM 1007 C C . ALA A 1 129 ? 24.283 14.627 -8.940 1.00 43.22 129 ALA A C 1
ATOM 1009 O O . ALA A 1 129 ? 25.024 15.145 -8.114 1.00 43.22 129 ALA A O 1
ATOM 1010 N N . ASP A 1 130 ? 23.055 15.099 -9.217 1.00 42.47 130 ASP A N 1
ATOM 1011 C CA . ASP A 1 130 ? 22.499 16.318 -8.596 1.00 42.47 130 ASP A CA 1
ATOM 1012 C C . ASP A 1 130 ? 21.013 16.242 -8.158 1.00 42.47 130 ASP A C 1
ATOM 1014 O O . ASP A 1 130 ? 20.505 17.182 -7.550 1.00 42.47 130 ASP A O 1
ATOM 1018 N N . LEU A 1 131 ? 20.289 15.141 -8.421 1.00 42.59 131 LEU A N 1
ATOM 1019 C CA . LEU A 1 131 ? 18.833 15.037 -8.153 1.00 42.59 131 LEU A CA 1
ATOM 1020 C C . LEU A 1 131 ? 18.439 13.987 -7.092 1.00 42.59 131 LEU A C 1
ATOM 1022 O O . LEU A 1 131 ? 17.370 14.093 -6.490 1.00 42.59 131 LEU A O 1
ATOM 1026 N N . GLY A 1 132 ? 19.315 13.024 -6.777 1.00 45.62 132 GLY A N 1
ATOM 1027 C CA . GLY A 1 132 ? 18.965 11.860 -5.946 1.00 45.62 132 GLY A CA 1
ATOM 1028 C C . GLY A 1 132 ? 18.658 12.162 -4.472 1.00 45.62 132 GLY A C 1
ATOM 1029 O O . GLY A 1 132 ? 17.876 11.450 -3.846 1.00 45.62 132 GLY A O 1
ATOM 1030 N N . ALA A 1 133 ? 19.228 13.227 -3.903 1.00 50.56 133 ALA A N 1
ATOM 1031 C CA . ALA A 1 133 ? 18.964 13.601 -2.512 1.00 50.56 133 ALA A CA 1
ATOM 1032 C C . ALA A 1 133 ? 17.663 14.405 -2.369 1.00 50.56 133 ALA A C 1
ATOM 1034 O O . ALA A 1 133 ? 16.885 14.181 -1.445 1.00 50.56 133 ALA A O 1
ATOM 1035 N N . ILE A 1 134 ? 17.406 15.333 -3.292 1.00 49.78 134 ILE A N 1
ATOM 1036 C CA . ILE A 1 134 ? 16.314 16.303 -3.167 1.00 49.78 134 ILE A CA 1
ATOM 1037 C C . ILE A 1 134 ? 14.963 15.633 -3.426 1.00 49.78 134 ILE A C 1
ATOM 1039 O O . ILE A 1 134 ? 14.039 15.835 -2.645 1.00 49.78 134 ILE A O 1
ATOM 1043 N N . GLU A 1 135 ? 14.840 14.777 -4.442 1.00 50.28 135 GLU A N 1
ATOM 1044 C CA . GLU A 1 135 ? 13.582 14.063 -4.715 1.00 50.28 135 GLU A CA 1
ATOM 1045 C C . GLU A 1 135 ? 13.261 13.008 -3.651 1.00 50.28 135 GLU A C 1
ATOM 1047 O O . GLU A 1 135 ? 12.101 12.871 -3.258 1.00 50.28 135 GLU A O 1
ATOM 1052 N N . ALA A 1 136 ? 14.277 12.342 -3.091 1.00 51.03 136 ALA A N 1
ATOM 1053 C CA . ALA A 1 136 ? 14.103 11.471 -1.930 1.00 51.03 136 ALA A CA 1
ATOM 1054 C C . ALA A 1 136 ? 13.628 12.265 -0.699 1.00 51.03 136 ALA A C 1
ATOM 1056 O O . ALA A 1 136 ? 12.686 11.850 -0.022 1.00 51.03 136 ALA A O 1
ATOM 1057 N N . HIS A 1 137 ? 14.203 13.447 -0.453 1.00 49.69 137 HIS A N 1
ATOM 1058 C CA . HIS A 1 137 ? 13.763 14.347 0.613 1.00 49.69 137 HIS A CA 1
ATOM 1059 C C . HIS A 1 137 ? 12.359 14.909 0.377 1.00 49.69 137 HIS A C 1
ATOM 1061 O O . HIS A 1 137 ? 11.609 15.055 1.341 1.00 49.69 137 HIS A O 1
ATOM 1067 N N . ILE A 1 138 ? 11.966 15.188 -0.868 1.00 55.53 138 ILE A N 1
ATOM 1068 C CA . ILE A 1 138 ? 10.614 15.643 -1.213 1.00 55.53 138 ILE A CA 1
ATOM 1069 C C . ILE A 1 138 ? 9.617 14.501 -1.025 1.00 55.53 138 ILE A C 1
ATOM 1071 O O . ILE A 1 138 ? 8.606 14.701 -0.362 1.00 55.53 138 ILE A O 1
ATOM 1075 N N . SER A 1 139 ? 9.909 13.293 -1.514 1.00 53.75 139 SER A N 1
ATOM 1076 C CA . SER A 1 139 ? 9.049 12.121 -1.305 1.00 53.75 139 SER A CA 1
ATOM 1077 C C . SER A 1 139 ? 8.891 11.797 0.181 1.00 53.75 139 SER A C 1
ATOM 1079 O O . SER A 1 139 ? 7.789 11.486 0.629 1.00 53.75 139 SER A O 1
ATOM 1081 N N . GLN A 1 140 ? 9.969 11.904 0.960 1.00 54.16 140 GLN A N 1
ATOM 1082 C CA . GLN A 1 140 ? 9.936 11.715 2.407 1.00 54.16 140 GLN A CA 1
ATOM 1083 C C . GLN A 1 140 ? 9.147 12.834 3.102 1.00 54.16 140 GLN A C 1
ATOM 1085 O O . GLN A 1 140 ? 8.352 12.563 3.996 1.00 54.16 140 GLN A O 1
ATOM 1090 N N . SER A 1 141 ? 9.316 14.086 2.670 1.00 55.38 141 SER A N 1
ATOM 1091 C CA . SER A 1 141 ? 8.604 15.242 3.228 1.00 55.38 141 SER A CA 1
ATOM 1092 C C . SER A 1 141 ? 7.110 15.199 2.909 1.00 55.38 141 SER A C 1
ATOM 1094 O O . SER A 1 141 ? 6.297 15.461 3.786 1.00 55.38 141 SER A O 1
ATOM 1096 N N . VAL A 1 142 ? 6.727 14.807 1.691 1.00 57.88 142 VAL A N 1
ATOM 1097 C CA . VAL A 1 142 ? 5.326 14.604 1.292 1.00 57.88 142 VAL A CA 1
ATOM 1098 C C . VAL A 1 142 ? 4.713 13.443 2.072 1.00 57.88 142 VAL A C 1
ATOM 1100 O O . VAL A 1 142 ? 3.600 13.589 2.569 1.00 57.88 142 VAL A O 1
ATOM 1103 N N . ALA A 1 143 ? 5.445 12.340 2.267 1.00 57.97 143 ALA A N 1
ATOM 1104 C CA . ALA A 1 143 ? 4.998 11.227 3.104 1.00 57.97 143 ALA A CA 1
ATOM 1105 C C . ALA A 1 143 ? 4.743 11.676 4.556 1.00 57.97 143 ALA A C 1
ATOM 1107 O O . ALA A 1 143 ? 3.655 11.452 5.084 1.00 57.97 143 ALA A O 1
ATOM 1108 N N . VAL A 1 144 ? 5.680 12.409 5.167 1.00 57.00 144 VAL A N 1
ATOM 1109 C CA . VAL A 1 144 ? 5.531 12.949 6.531 1.00 57.00 144 VAL A CA 1
ATOM 1110 C C . VAL A 1 144 ? 4.375 13.949 6.622 1.00 57.00 144 VAL A C 1
ATOM 1112 O O . VAL A 1 144 ? 3.556 13.852 7.530 1.00 57.00 144 VAL A O 1
ATOM 1115 N N . VAL A 1 145 ? 4.249 14.875 5.668 1.00 58.34 145 VAL A N 1
ATOM 1116 C CA . VAL A 1 145 ? 3.158 15.865 5.637 1.00 58.34 145 VAL A CA 1
ATOM 1117 C C . VAL A 1 145 ? 1.798 15.194 5.428 1.00 58.34 145 VAL A C 1
ATOM 1119 O O . VAL A 1 145 ? 0.820 15.595 6.053 1.00 58.34 145 VAL A O 1
ATOM 1122 N N . SER A 1 146 ? 1.730 14.134 4.619 1.00 52.09 146 SER A N 1
ATOM 1123 C CA . SER A 1 146 ? 0.509 13.342 4.415 1.00 52.09 146 SER A CA 1
ATOM 1124 C C . SER A 1 146 ? 0.107 12.495 5.627 1.00 52.09 146 SER A C 1
ATOM 1126 O O . SER A 1 146 ? -1.038 12.062 5.705 1.00 52.09 146 SER A O 1
ATOM 1128 N N . MET A 1 147 ? 1.021 12.298 6.583 1.00 50.31 147 MET A N 1
ATOM 1129 C CA . MET A 1 147 ? 0.776 11.602 7.851 1.00 50.31 147 MET A CA 1
ATOM 1130 C C . MET A 1 147 ? 0.331 12.546 8.977 1.00 50.31 147 MET A C 1
ATOM 1132 O O . MET A 1 147 ? -0.216 12.079 9.968 1.00 50.31 147 MET A O 1
ATOM 1136 N N . ILE A 1 148 ? 0.497 13.868 8.830 1.00 54.50 148 ILE A N 1
ATOM 1137 C CA . ILE A 1 148 ? 0.020 14.861 9.814 1.00 54.50 148 ILE A CA 1
ATOM 1138 C C . ILE A 1 148 ? -1.495 14.757 10.087 1.00 54.50 148 ILE A C 1
ATOM 1140 O O . ILE A 1 148 ? -1.877 14.921 11.237 1.00 54.50 148 ILE A O 1
ATOM 1144 N N . PRO A 1 149 ? -2.372 14.472 9.105 1.00 44.34 149 PRO A N 1
ATOM 1145 C CA . PRO A 1 149 ? -3.803 14.284 9.361 1.00 44.34 149 PRO A CA 1
ATOM 1146 C C . PRO A 1 149 ? -4.168 12.935 10.008 1.00 44.34 149 PRO A C 1
ATOM 1148 O O . PRO A 1 149 ? -5.319 12.758 10.399 1.00 44.34 149 PRO A O 1
ATOM 1151 N N . LEU A 1 150 ? -3.237 11.973 10.037 1.00 46.84 150 LEU A N 1
ATOM 1152 C CA . LEU A 1 150 ? -3.414 10.626 10.602 1.00 46.84 150 LEU A CA 1
ATOM 1153 C C . LEU A 1 150 ? -2.904 10.515 12.053 1.00 46.84 150 LEU A C 1
ATOM 1155 O O . LEU A 1 150 ? -3.237 9.543 12.729 1.00 46.84 150 LEU A O 1
ATOM 1159 N N . LEU A 1 151 ? -2.114 11.496 12.508 1.00 44.00 151 LEU A N 1
ATOM 1160 C CA . LEU A 1 151 ? -1.701 11.719 13.901 1.00 44.00 151 LEU A CA 1
ATOM 1161 C C . LEU A 1 151 ? -2.716 12.604 14.637 1.00 44.00 151 LEU A C 1
ATOM 1163 O O . LEU A 1 151 ? -2.934 12.351 15.844 1.00 44.00 151 LEU A O 1
#

Solvent-accessible surface area (backbone atoms only — not comparable to full-atom values): 8758 Å² total; per-residue (Å²): 132,84,77,79,80,76,81,46,76,84,37,52,73,68,83,44,59,70,60,50,53,50,51,46,39,75,75,47,70,73,39,60,89,59,46,63,83,31,40,66,37,44,45,32,29,74,72,40,78,74,53,54,90,71,75,20,70,67,43,55,51,47,53,54,50,51,54,52,50,54,52,52,46,51,48,50,34,53,53,33,49,70,75,38,75,85,37,67,63,30,56,52,42,48,52,50,46,51,56,47,50,55,50,50,49,54,51,51,52,52,52,50,53,53,48,50,52,54,57,68,68,52,75,73,62,65,77,52,90,82,48,57,65,59,55,52,49,47,56,50,48,51,52,53,60,68,42,59,86,76,107

Foldseek 3Di:
DDDPPQDLVVQQADDAPVVSVVVCCVVPVPDCVNCVVNVVSNCCNQVNDDDCVQPNPVVVVVVVVLVVCLVVLVVQLVVVVVVPVPDPVNVVSVVVNVVSLVVVVVVLVVSLVVVLVVVLVPPSNPPVPPPSPVVSVVSVVVSVVVCVVSD

Organism: NCBI:txid2364996

pLDDT: mean 73.63, std 15.96, range [36.56, 93.19]